Protein AF-A0A819JY29-F1 (afdb_monomer_lite)

pLDDT: mean 75.02, std 20.89, range [34.19, 96.5]

Structure (mmCIF, N/CA/C/O backbone):
data_AF-A0A819JY29-F1
#
_entry.id   AF-A0A819JY29-F1
#
loop_
_atom_site.group_PDB
_atom_site.id
_atom_site.type_symbol
_atom_site.label_atom_id
_atom_site.label_alt_id
_atom_site.label_comp_id
_atom_site.label_asym_id
_atom_site.label_entity_id
_atom_site.label_seq_id
_atom_site.pdbx_PDB_ins_code
_atom_site.Cartn_x
_atom_site.Cartn_y
_atom_site.Cartn_z
_atom_site.occupancy
_atom_site.B_iso_or_equiv
_atom_site.auth_seq_id
_atom_site.auth_comp_id
_atom_site.auth_asym_id
_atom_site.auth_atom_id
_atom_site.pdbx_PDB_model_num
ATOM 1 N N . MET A 1 1 ? 49.518 -21.155 -32.220 1.00 40.88 1 MET A N 1
ATOM 2 C CA . MET A 1 1 ? 50.411 -20.243 -31.479 1.00 40.88 1 MET A CA 1
ATOM 3 C C . MET A 1 1 ? 49.558 -19.609 -30.380 1.00 40.88 1 MET A C 1
ATOM 5 O O . MET A 1 1 ? 48.798 -18.708 -30.687 1.00 40.88 1 MET A O 1
ATOM 9 N N . HIS A 1 2 ? 49.377 -20.236 -29.202 1.00 43.66 2 HIS A N 1
ATOM 10 C CA . HIS A 1 2 ? 50.182 -19.976 -27.980 1.00 43.66 2 HIS A CA 1
ATOM 11 C C . HIS A 1 2 ? 50.605 -18.502 -27.944 1.00 43.66 2 HIS A C 1
ATOM 13 O O . HIS A 1 2 ? 51.250 -18.095 -28.900 1.00 43.66 2 HIS A O 1
ATOM 19 N N . TRP A 1 3 ? 50.132 -17.668 -27.006 1.00 45.50 3 TRP A N 1
ATOM 20 C CA . TRP A 1 3 ? 50.647 -17.592 -25.628 1.00 45.50 3 TRP A CA 1
ATOM 21 C C . TRP A 1 3 ? 49.560 -17.334 -24.560 1.00 45.50 3 TRP A C 1
ATOM 23 O O . TRP A 1 3 ? 48.760 -16.409 -24.672 1.00 45.50 3 TRP A O 1
ATOM 33 N N . TYR A 1 4 ? 49.584 -18.163 -23.513 1.00 49.72 4 TYR A N 1
ATOM 34 C CA . TYR A 1 4 ? 48.991 -17.938 -22.188 1.00 49.72 4 TYR A CA 1
ATOM 35 C C . TYR A 1 4 ? 49.894 -17.013 -21.339 1.00 49.72 4 TYR A C 1
ATOM 37 O O . TYR A 1 4 ? 51.043 -16.815 -21.730 1.00 49.72 4 TYR A O 1
ATOM 45 N N . LEU A 1 5 ? 49.378 -16.573 -20.168 1.00 44.88 5 LEU A N 1
ATOM 46 C CA . LEU A 1 5 ? 49.975 -15.855 -19.002 1.00 44.88 5 LEU A CA 1
ATOM 47 C C . LEU A 1 5 ? 49.314 -14.461 -18.824 1.00 44.88 5 LEU A C 1
ATOM 49 O O . LEU A 1 5 ? 49.442 -13.625 -19.703 1.00 44.88 5 LEU A O 1
ATOM 53 N N . LEU A 1 6 ? 48.551 -14.109 -17.777 1.00 49.78 6 LEU A N 1
ATOM 54 C CA . LEU A 1 6 ? 48.546 -14.491 -16.358 1.00 49.78 6 LEU A CA 1
ATOM 55 C C . LEU A 1 6 ? 47.134 -14.373 -15.741 1.00 49.78 6 LEU A C 1
ATOM 57 O O . LEU A 1 6 ? 46.438 -13.375 -15.914 1.00 49.78 6 LEU A O 1
ATOM 61 N N . THR A 1 7 ? 46.750 -15.383 -14.965 1.00 58.41 7 THR A N 1
ATOM 62 C CA . THR A 1 7 ? 45.711 -15.329 -13.926 1.00 58.41 7 THR A CA 1
ATOM 63 C C . T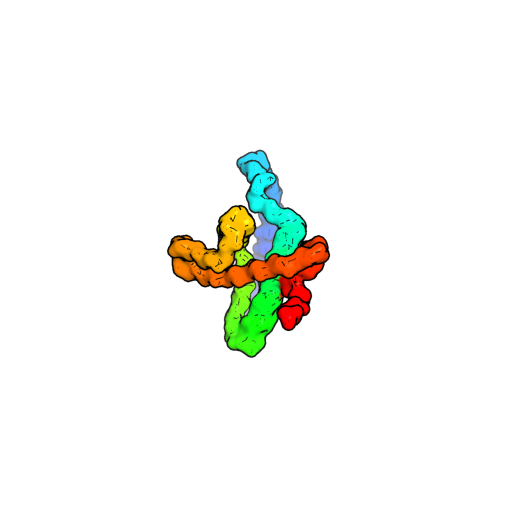HR A 1 7 ? 46.223 -14.625 -12.661 1.00 58.41 7 THR A C 1
ATOM 65 O O . THR A 1 7 ? 47.428 -14.645 -12.426 1.00 58.41 7 THR A O 1
ATOM 68 N N . LEU A 1 8 ? 45.278 -14.197 -11.804 1.00 44.78 8 LEU A N 1
ATOM 69 C CA . LEU A 1 8 ? 45.403 -13.757 -10.394 1.00 44.78 8 LEU A CA 1
ATOM 70 C C . LEU A 1 8 ? 45.647 -12.238 -10.212 1.00 44.78 8 LEU A C 1
ATOM 72 O O . LEU A 1 8 ? 46.540 -11.684 -10.827 1.00 44.78 8 LEU A O 1
ATOM 76 N N . PHE A 1 9 ? 44.905 -11.466 -9.410 1.00 42.59 9 PHE A N 1
ATOM 77 C CA . PHE A 1 9 ? 44.199 -11.752 -8.158 1.00 42.59 9 PHE A CA 1
ATOM 78 C C . PHE A 1 9 ? 42.935 -10.879 -8.024 1.00 42.59 9 PHE A C 1
ATOM 80 O O . PHE A 1 9 ? 42.980 -9.659 -8.166 1.00 42.59 9 PHE A O 1
ATOM 87 N N . PHE A 1 10 ? 41.824 -11.515 -7.657 1.00 40.72 10 PHE A N 1
ATOM 88 C CA . PHE A 1 10 ? 40.713 -10.881 -6.949 1.00 40.72 10 PHE A CA 1
ATOM 89 C C . PHE A 1 10 ? 41.247 -10.390 -5.592 1.00 40.72 10 PHE A C 1
ATOM 91 O O . PHE A 1 10 ? 41.734 -11.206 -4.810 1.00 40.72 10 PHE A O 1
ATOM 98 N N . VAL A 1 11 ? 41.148 -9.095 -5.285 1.00 46.06 11 VAL A N 1
ATOM 99 C CA . VAL A 1 11 ? 41.320 -8.595 -3.911 1.00 46.06 11 VAL A CA 1
ATOM 100 C C . VAL A 1 11 ? 40.006 -7.972 -3.475 1.00 46.06 11 VAL A C 1
ATOM 102 O O . VAL A 1 11 ? 39.725 -6.795 -3.676 1.00 46.06 11 VAL A O 1
ATOM 105 N N . PHE A 1 12 ? 39.180 -8.836 -2.898 1.00 43.62 12 PHE A N 1
ATOM 106 C CA . PHE A 1 12 ? 38.005 -8.485 -2.123 1.00 43.62 12 PHE A CA 1
ATOM 107 C C . PHE A 1 12 ? 38.475 -8.258 -0.680 1.00 43.62 12 PHE A C 1
ATOM 109 O O . PHE A 1 12 ? 38.439 -9.173 0.138 1.00 43.62 12 PHE A O 1
ATOM 116 N N . THR A 1 13 ? 38.974 -7.066 -0.348 1.00 44.97 13 THR A N 1
ATOM 117 C CA . THR A 1 13 ? 39.166 -6.686 1.062 1.00 44.97 13 THR A CA 1
ATOM 118 C C . THR A 1 13 ? 37.963 -5.890 1.527 1.00 44.97 13 THR A C 1
ATOM 120 O O . THR A 1 13 ? 37.923 -4.663 1.473 1.00 44.97 13 THR A O 1
ATOM 123 N N . SER A 1 14 ? 36.969 -6.646 1.982 1.00 45.16 14 SER A N 1
ATOM 124 C CA . SER A 1 14 ? 35.956 -6.201 2.926 1.00 45.16 14 SER A CA 1
ATOM 125 C C . SER A 1 14 ? 36.627 -5.594 4.162 1.00 45.16 14 SER A C 1
ATOM 127 O O . 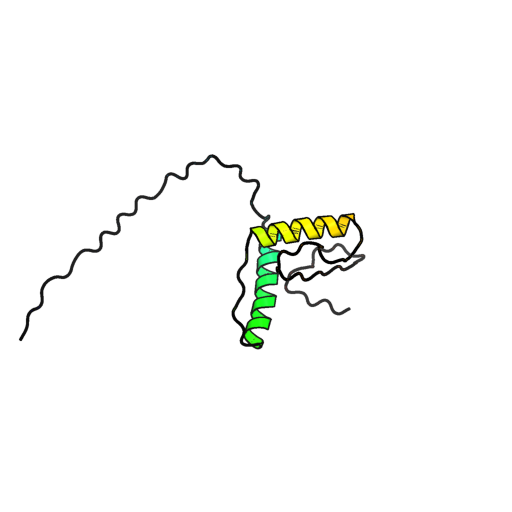SER A 1 14 ? 37.314 -6.301 4.895 1.00 45.16 14 SER A O 1
ATOM 129 N N . VAL A 1 15 ? 36.355 -4.322 4.444 1.00 53.78 15 VAL A N 1
ATOM 130 C CA . VAL A 1 15 ? 36.265 -3.833 5.823 1.00 53.78 15 VAL A CA 1
ATOM 131 C C . VAL A 1 15 ? 34.912 -3.149 5.951 1.00 53.78 15 VAL A C 1
ATOM 133 O O . VAL A 1 15 ? 34.697 -2.036 5.480 1.00 53.78 15 VAL A O 1
ATOM 136 N N . SER A 1 16 ? 33.963 -3.871 6.540 1.00 53.38 16 SER A N 1
ATOM 137 C CA . SER A 1 16 ? 32.709 -3.304 7.013 1.00 53.38 16 SER A CA 1
ATOM 138 C C . SER A 1 16 ? 32.923 -2.488 8.290 1.00 53.38 16 SER A C 1
ATOM 140 O O . SER A 1 16 ? 33.814 -2.769 9.086 1.00 53.38 16 SER A O 1
ATOM 142 N N . PHE A 1 17 ? 31.964 -1.589 8.517 1.00 44.06 17 PHE A N 1
ATOM 143 C CA . PHE A 1 17 ? 31.513 -1.106 9.822 1.00 44.06 17 PHE A CA 1
ATOM 144 C C . PHE A 1 17 ? 32.204 0.139 10.403 1.00 44.06 17 PHE A C 1
ATOM 146 O O . PHE A 1 17 ? 33.068 0.065 11.269 1.00 44.06 17 PHE A O 1
ATOM 153 N N . LYS A 1 18 ? 31.642 1.306 10.069 1.00 45.72 18 LYS A N 1
ATOM 154 C CA . LYS A 1 18 ? 31.018 2.154 11.096 1.00 45.72 18 LYS A CA 1
ATOM 155 C C . LYS A 1 18 ? 29.709 2.714 10.555 1.00 45.72 18 LYS A C 1
ATOM 157 O O . LYS A 1 18 ? 29.679 3.749 9.898 1.00 45.72 18 LYS A O 1
ATOM 162 N N . ALA A 1 19 ? 28.623 2.008 10.865 1.00 43.44 19 ALA A N 1
ATOM 163 C CA . ALA A 1 19 ? 27.329 2.649 10.996 1.00 43.44 19 ALA A CA 1
ATOM 164 C C . ALA A 1 19 ? 27.488 3.746 12.058 1.00 43.44 19 ALA A C 1
ATOM 166 O O . ALA A 1 19 ? 27.667 3.459 13.243 1.00 43.44 19 ALA A O 1
ATOM 167 N N . LEU A 1 20 ? 27.505 5.002 11.617 1.00 45.97 20 LEU A N 1
ATOM 168 C CA . LEU A 1 20 ? 27.302 6.141 12.493 1.00 45.97 20 LEU A CA 1
ATOM 169 C C . LEU A 1 20 ? 25.836 6.084 12.928 1.00 45.97 20 LEU A C 1
ATOM 171 O O . LEU A 1 20 ? 24.936 6.557 12.240 1.00 45.97 20 LEU A O 1
ATOM 175 N N . VAL A 1 21 ? 25.613 5.416 14.055 1.00 62.00 21 VAL A N 1
ATOM 176 C CA . VAL A 1 21 ? 24.394 5.522 14.850 1.00 62.00 21 VAL A CA 1
ATOM 177 C C . VAL A 1 21 ? 24.279 6.976 15.298 1.00 62.00 21 VAL A C 1
ATOM 179 O O . VAL A 1 21 ? 24.961 7.389 16.228 1.00 62.00 21 VAL A O 1
ATOM 182 N N . ALA A 1 22 ? 23.454 7.747 14.592 1.00 51.31 22 ALA A N 1
ATOM 183 C CA . ALA A 1 22 ? 22.833 8.983 15.065 1.00 51.31 22 ALA A CA 1
ATOM 184 C C . ALA A 1 22 ? 21.762 9.422 14.049 1.00 51.31 22 ALA A C 1
ATOM 186 O O . ALA A 1 22 ? 21.989 10.290 13.212 1.00 51.31 22 ALA A O 1
ATOM 187 N N . GLY A 1 23 ? 20.594 8.783 14.107 1.00 41.94 23 GLY A N 1
ATOM 188 C CA . GLY A 1 23 ? 19.415 9.179 13.340 1.00 41.94 23 GLY A CA 1
ATOM 189 C C . GLY A 1 23 ? 18.203 8.352 13.757 1.00 41.94 23 GLY A C 1
ATOM 190 O O . GLY A 1 23 ? 18.067 7.211 13.335 1.00 41.94 23 GLY A O 1
ATOM 191 N N . ASN A 1 24 ? 17.382 8.918 14.641 1.00 46.97 24 ASN A N 1
ATOM 192 C CA . ASN A 1 24 ? 16.086 8.450 15.147 1.00 46.97 24 ASN A CA 1
ATOM 193 C C . ASN A 1 24 ? 15.412 7.295 14.373 1.00 46.97 24 ASN A C 1
ATOM 195 O O . ASN A 1 24 ? 14.872 7.482 13.281 1.00 46.97 24 ASN A O 1
ATOM 199 N N . THR A 1 25 ? 15.334 6.115 14.988 1.00 48.16 25 THR A N 1
ATOM 200 C CA . THR A 1 25 ? 14.472 5.008 14.548 1.00 48.16 25 THR A CA 1
ATOM 201 C C . THR A 1 25 ? 13.015 5.254 14.956 1.00 48.16 25 THR A C 1
ATOM 203 O O . THR A 1 25 ? 12.493 4.564 15.823 1.00 48.16 25 THR A O 1
ATOM 206 N N . GLU A 1 26 ? 12.353 6.224 14.322 1.00 52.91 26 GLU A N 1
ATOM 207 C CA . GLU A 1 26 ? 10.878 6.347 14.320 1.00 52.91 26 GLU A CA 1
ATOM 208 C C . GLU A 1 26 ? 10.267 6.144 12.916 1.00 52.91 26 GLU A C 1
ATOM 210 O O . GLU A 1 26 ? 9.066 6.273 12.720 1.00 52.91 26 GLU A O 1
ATOM 215 N N . ASN A 1 27 ? 11.080 5.754 11.927 1.00 60.41 27 ASN A N 1
ATOM 216 C CA . ASN A 1 27 ? 10.675 5.605 10.519 1.00 60.41 27 ASN A CA 1
ATOM 217 C C . ASN A 1 27 ? 10.456 4.148 10.063 1.00 60.41 27 ASN A C 1
ATOM 219 O O . ASN A 1 27 ? 10.473 3.869 8.863 1.00 60.41 27 ASN A O 1
ATOM 223 N N . SER A 1 28 ? 10.284 3.205 10.993 1.00 81.88 28 SER A N 1
ATOM 224 C CA . SER A 1 28 ? 10.179 1.773 10.681 1.00 81.88 28 SER A CA 1
ATOM 225 C C . SER A 1 28 ? 8.744 1.263 10.818 1.00 81.88 28 SER A C 1
ATOM 227 O O . SER A 1 28 ? 8.093 1.499 11.834 1.00 81.88 28 SER A O 1
ATOM 229 N N . PHE A 1 29 ? 8.256 0.532 9.813 1.00 87.00 29 PHE A N 1
ATOM 230 C CA . PHE A 1 29 ? 6.958 -0.144 9.871 1.00 87.00 29 PHE A CA 1
ATOM 231 C C . PHE A 1 29 ? 6.949 -1.241 10.942 1.00 87.00 29 PHE A C 1
ATOM 233 O O . PHE A 1 29 ? 7.933 -1.964 11.108 1.00 87.00 29 PHE A O 1
ATOM 240 N N . THR A 1 30 ? 5.809 -1.433 11.608 1.00 90.44 30 THR A N 1
ATOM 241 C CA . THR A 1 30 ? 5.609 -2.571 12.521 1.00 90.44 30 THR A CA 1
ATOM 242 C C . THR A 1 30 ? 5.643 -3.903 11.766 1.00 90.44 30 THR A C 1
ATOM 244 O O . THR A 1 30 ? 5.344 -3.959 10.573 1.00 90.44 30 THR A O 1
ATOM 247 N N . GLU A 1 31 ? 5.940 -5.008 12.453 1.00 88.56 31 GLU A N 1
ATOM 248 C CA . GLU A 1 31 ? 5.947 -6.349 11.842 1.00 88.56 31 GLU A CA 1
ATOM 249 C C . GLU A 1 31 ? 4.601 -6.701 11.180 1.00 88.56 31 GLU A C 1
ATOM 251 O O . GLU A 1 31 ? 4.556 -7.281 10.090 1.00 88.56 31 GLU A O 1
ATOM 256 N N . VAL A 1 32 ? 3.494 -6.277 11.799 1.00 86.12 32 VAL A N 1
ATOM 257 C CA . VAL A 1 32 ? 2.138 -6.461 11.267 1.00 86.12 32 VAL A CA 1
ATOM 258 C C . VAL A 1 32 ? 1.952 -5.681 9.964 1.00 86.12 32 VAL A C 1
ATOM 260 O O . VAL A 1 32 ? 1.482 -6.246 8.977 1.00 86.12 32 VAL A O 1
ATOM 263 N N . GLN A 1 33 ? 2.368 -4.411 9.924 1.00 87.44 33 GLN A N 1
ATOM 264 C CA . GLN A 1 33 ? 2.307 -3.588 8.710 1.00 87.44 33 GLN A CA 1
ATOM 265 C C . GLN A 1 33 ? 3.178 -4.164 7.593 1.00 87.44 33 GLN A C 1
ATOM 267 O O . GLN A 1 33 ? 2.719 -4.269 6.459 1.00 87.44 33 GLN A O 1
ATOM 272 N N . GLN A 1 34 ? 4.401 -4.597 7.903 1.00 90.81 34 GLN A N 1
ATOM 273 C CA . GLN A 1 34 ? 5.296 -5.203 6.914 1.00 90.81 34 GLN A CA 1
ATOM 274 C C . GLN A 1 34 ? 4.718 -6.499 6.342 1.00 90.81 34 GLN A C 1
ATOM 276 O O . GLN A 1 34 ? 4.795 -6.741 5.137 1.00 90.81 34 GLN A O 1
ATOM 281 N N . THR A 1 35 ? 4.130 -7.339 7.195 1.00 89.56 35 THR A N 1
ATOM 282 C CA . THR A 1 35 ? 3.470 -8.577 6.765 1.00 89.56 35 THR A CA 1
ATOM 283 C C . THR A 1 35 ? 2.299 -8.262 5.842 1.00 89.56 35 THR A C 1
ATOM 285 O O . THR A 1 35 ? 2.221 -8.811 4.743 1.00 89.56 35 THR A O 1
ATOM 288 N N . PHE A 1 36 ? 1.447 -7.311 6.230 1.00 87.25 36 PHE A N 1
ATOM 289 C CA . PHE A 1 36 ? 0.315 -6.869 5.421 1.00 87.25 36 PHE A CA 1
ATOM 290 C C . PHE A 1 36 ? 0.755 -6.312 4.056 1.00 87.25 36 PHE A C 1
ATOM 292 O O . PHE A 1 36 ? 0.248 -6.739 3.019 1.00 87.25 36 PHE A O 1
ATOM 299 N N . GLN A 1 37 ? 1.755 -5.426 4.029 1.00 91.19 37 GLN A N 1
ATOM 300 C CA . GLN A 1 37 ? 2.319 -4.866 2.796 1.00 91.19 37 GLN A CA 1
ATOM 301 C C . GLN A 1 37 ? 2.853 -5.958 1.858 1.00 91.19 37 GLN A C 1
ATOM 303 O O . GLN A 1 37 ? 2.570 -5.936 0.658 1.00 91.19 37 GLN A O 1
ATOM 308 N N . LYS A 1 38 ? 3.593 -6.941 2.392 1.00 92.56 38 LYS A N 1
ATOM 309 C CA . LYS A 1 38 ? 4.132 -8.066 1.610 1.00 92.56 38 LYS A CA 1
ATOM 310 C C . LYS A 1 38 ? 3.025 -8.929 1.012 1.00 92.56 38 LYS A C 1
ATOM 312 O O . LYS A 1 38 ? 3.105 -9.286 -0.163 1.00 92.56 38 LYS A O 1
ATOM 317 N N . GLU A 1 39 ? 1.995 -9.249 1.789 1.00 89.75 39 GLU A N 1
ATOM 318 C CA . GLU A 1 39 ? 0.865 -10.047 1.307 1.00 89.75 39 GLU A CA 1
ATOM 319 C C . GLU A 1 39 ? 0.075 -9.314 0.220 1.00 89.75 39 GLU A C 1
ATOM 321 O O . GLU A 1 39 ? -0.218 -9.901 -0.824 1.00 89.75 39 GLU A O 1
ATOM 326 N N . MET A 1 40 ? -0.195 -8.020 0.411 1.00 90.31 40 MET A N 1
ATOM 327 C CA . MET A 1 40 ? -0.861 -7.199 -0.599 1.00 90.31 40 MET A CA 1
ATOM 328 C C . MET A 1 40 ? -0.025 -7.094 -1.878 1.00 90.31 40 MET A C 1
ATOM 330 O O . MET A 1 40 ? -0.563 -7.271 -2.972 1.00 90.31 40 MET A O 1
ATOM 334 N N . LEU A 1 41 ? 1.291 -6.877 -1.774 1.00 94.19 41 LEU A N 1
ATOM 335 C CA . LEU A 1 41 ? 2.188 -6.860 -2.933 1.00 94.19 41 LEU A CA 1
ATOM 336 C C . LEU A 1 41 ? 2.161 -8.200 -3.680 1.00 94.19 41 LEU A C 1
ATOM 338 O O . LEU A 1 41 ? 2.104 -8.228 -4.911 1.00 94.19 41 LEU A O 1
ATOM 342 N N . GLN A 1 42 ? 2.201 -9.314 -2.948 1.00 94.25 42 GLN A N 1
ATOM 343 C CA . GLN A 1 42 ? 2.158 -10.651 -3.530 1.00 94.25 42 GLN A CA 1
ATOM 344 C C . GLN A 1 42 ? 0.843 -10.888 -4.279 1.00 94.25 42 GLN A C 1
ATOM 346 O O . GLN A 1 42 ? 0.877 -11.350 -5.419 1.00 94.25 42 GLN A O 1
ATOM 351 N N . ALA A 1 43 ? -0.298 -10.529 -3.686 1.00 90.50 43 ALA A N 1
ATOM 352 C CA . ALA A 1 43 ? -1.605 -10.659 -4.323 1.00 90.50 43 ALA A CA 1
ATOM 353 C C . ALA A 1 43 ? -1.683 -9.868 -5.642 1.00 90.50 43 ALA A C 1
ATOM 355 O O . ALA A 1 43 ? -2.068 -10.425 -6.673 1.00 90.50 43 ALA 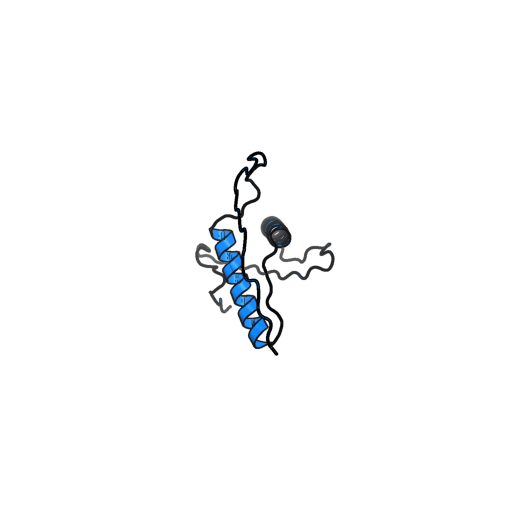A O 1
ATOM 356 N N . HIS A 1 44 ? -1.230 -8.609 -5.644 1.00 93.31 44 HIS A N 1
ATOM 357 C CA . HIS A 1 44 ? -1.184 -7.786 -6.857 1.00 93.31 44 HIS A CA 1
ATOM 358 C C . HIS A 1 44 ? -0.250 -8.380 -7.911 1.00 93.31 44 HIS A C 1
ATOM 360 O O . HIS A 1 44 ? -0.616 -8.481 -9.079 1.00 93.31 44 HIS A O 1
ATOM 366 N N . ASN A 1 45 ? 0.952 -8.802 -7.512 1.00 96.19 45 ASN A N 1
ATOM 367 C CA . ASN A 1 45 ? 1.928 -9.364 -8.438 1.00 96.19 45 ASN A CA 1
ATOM 368 C C . ASN A 1 45 ? 1.470 -10.688 -9.052 1.00 96.19 45 ASN A C 1
ATOM 370 O O . ASN A 1 45 ? 1.747 -10.926 -10.224 1.00 96.19 45 ASN A O 1
ATOM 374 N N . ASN A 1 46 ? 0.733 -11.517 -8.311 1.00 95.19 46 ASN A N 1
ATOM 375 C CA . ASN A 1 46 ? 0.137 -12.734 -8.857 1.00 95.19 46 ASN A CA 1
ATOM 376 C C . ASN A 1 46 ? -0.847 -12.408 -9.990 1.00 95.19 46 ASN A C 1
ATOM 378 O O . ASN A 1 46 ? -0.777 -13.023 -11.051 1.00 95.19 46 ASN A O 1
ATOM 382 N N . TYR A 1 47 ? -1.713 -11.410 -9.796 1.00 92.81 47 TYR A N 1
ATOM 383 C CA . TYR A 1 47 ? -2.642 -10.959 -10.835 1.00 92.81 47 TYR A CA 1
ATOM 384 C C . TYR A 1 47 ? -1.905 -10.324 -12.024 1.00 92.81 47 TYR A C 1
ATOM 386 O O . TYR A 1 47 ? -2.154 -10.656 -13.177 1.00 92.81 47 TYR A O 1
ATOM 394 N N . ARG A 1 48 ? -0.917 -9.466 -11.762 1.00 95.81 48 ARG A N 1
ATOM 395 C CA . ARG A 1 48 ? -0.103 -8.811 -12.799 1.00 95.81 48 ARG A CA 1
ATOM 396 C C . ARG A 1 48 ? 0.628 -9.803 -13.702 1.00 95.81 48 ARG A C 1
ATOM 398 O O . ARG A 1 48 ? 0.637 -9.622 -14.916 1.00 95.81 48 ARG A O 1
ATOM 405 N N . VAL A 1 49 ? 1.173 -10.876 -13.129 1.00 96.19 49 VAL A N 1
ATOM 406 C CA . VAL A 1 49 ? 1.808 -11.954 -13.902 1.00 96.19 49 VAL A CA 1
ATOM 407 C C . VAL A 1 49 ? 0.795 -12.669 -14.799 1.00 96.19 49 VAL A C 1
ATOM 409 O O . VAL A 1 49 ? 1.115 -12.930 -15.954 1.00 96.19 49 VAL A O 1
ATOM 412 N N . GLN A 1 50 ? -0.429 -12.927 -14.322 1.00 95.44 50 GLN A N 1
ATOM 413 C CA . GLN A 1 50 ? -1.494 -13.524 -15.148 1.00 95.44 50 GLN A CA 1
ATOM 414 C C . GLN A 1 50 ? -1.872 -12.640 -16.346 1.00 95.44 50 GLN A C 1
ATOM 416 O O . GLN A 1 50 ? -2.237 -13.155 -17.397 1.00 95.44 50 GLN A O 1
ATOM 421 N N . HIS A 1 51 ? -1.737 -11.321 -16.202 1.00 96.38 51 HIS A N 1
ATOM 422 C CA . HIS A 1 51 ? -1.961 -10.341 -17.266 1.00 96.38 51 HIS A CA 1
ATOM 423 C C . HIS A 1 51 ? -0.689 -9.970 -18.048 1.00 96.38 51 HIS A C 1
ATOM 425 O O . HIS A 1 51 ? -0.702 -8.999 -18.801 1.00 96.38 51 HIS A O 1
ATOM 431 N N . CYS A 1 52 ? 0.407 -10.719 -17.883 1.00 95.38 52 CYS A N 1
ATOM 432 C CA . CYS A 1 52 ? 1.679 -10.503 -18.580 1.00 95.38 52 CYS A CA 1
ATOM 433 C C . CYS A 1 52 ? 2.283 -9.098 -18.389 1.00 95.38 52 CYS A C 1
ATOM 435 O O . CYS A 1 52 ? 3.006 -8.613 -19.259 1.00 95.38 52 CYS A O 1
ATOM 437 N N . VAL A 1 53 ? 2.019 -8.439 -17.254 1.00 96.12 53 VAL A N 1
ATOM 438 C CA . VAL A 1 53 ? 2.600 -7.125 -16.935 1.00 96.12 53 VAL A CA 1
ATOM 439 C C . VAL A 1 53 ? 3.707 -7.230 -15.872 1.00 96.12 53 VAL A C 1
ATOM 441 O O . VAL A 1 53 ? 3.664 -8.123 -15.019 1.00 96.12 53 VAL A O 1
ATOM 444 N N . PRO A 1 54 ? 4.705 -6.319 -15.874 1.00 96.50 54 PRO A N 1
ATOM 445 C CA . PRO A 1 54 ? 5.830 -6.365 -14.937 1.00 96.50 54 PRO A CA 1
ATOM 446 C C . PRO A 1 54 ? 5.406 -6.321 -13.468 1.00 96.50 54 PRO A C 1
ATOM 448 O O . PRO A 1 54 ? 4.399 -5.704 -13.120 1.00 96.50 54 PRO A O 1
ATOM 451 N N . ARG A 1 55 ? 6.201 -6.925 -12.582 1.00 95.75 55 ARG A N 1
ATOM 452 C CA . ARG A 1 55 ? 5.947 -6.935 -11.133 1.00 95.75 55 ARG A CA 1
ATOM 453 C C . ARG A 1 55 ? 6.181 -5.555 -10.512 1.00 95.75 55 ARG A C 1
ATOM 455 O O . ARG A 1 55 ? 7.049 -4.809 -10.950 1.00 95.75 55 ARG A O 1
ATOM 462 N N . LEU A 1 56 ? 5.425 -5.251 -9.465 1.00 95.94 56 LEU A N 1
ATOM 463 C CA . LEU A 1 56 ? 5.615 -4.094 -8.598 1.00 95.94 56 LEU A CA 1
ATOM 464 C C . LEU A 1 56 ? 6.577 -4.426 -7.456 1.00 95.94 56 LEU A C 1
ATOM 466 O O . LEU A 1 56 ? 6.710 -5.588 -7.050 1.00 95.94 56 LEU A O 1
ATOM 470 N N . VAL A 1 57 ? 7.176 -3.376 -6.905 1.00 95.62 57 VAL A N 1
ATOM 471 C CA . VAL A 1 57 ? 7.989 -3.391 -5.686 1.00 95.62 57 VAL A CA 1
ATOM 472 C C . VAL A 1 57 ? 7.400 -2.409 -4.677 1.00 95.62 57 VAL A C 1
ATOM 474 O O . VAL A 1 57 ? 6.729 -1.453 -5.066 1.00 95.62 57 VAL A O 1
ATOM 477 N N . LEU A 1 58 ? 7.621 -2.657 -3.386 1.00 94.00 58 LEU A N 1
ATOM 478 C CA . LEU A 1 58 ? 7.209 -1.715 -2.347 1.00 94.00 58 LEU A CA 1
ATOM 479 C C . LEU A 1 58 ? 8.078 -0.459 -2.399 1.00 94.00 58 LEU A C 1
ATOM 481 O O . LEU A 1 58 ? 9.274 -0.524 -2.679 1.00 94.00 58 LEU A O 1
ATOM 485 N N . ASN A 1 59 ? 7.450 0.671 -2.099 1.00 94.38 59 ASN A N 1
ATOM 486 C CA . ASN A 1 59 ? 8.110 1.942 -1.872 1.00 94.38 59 ASN A CA 1
ATOM 487 C C . ASN A 1 59 ? 7.655 2.457 -0.503 1.00 94.38 59 ASN A C 1
ATOM 489 O O . ASN A 1 59 ? 6.451 2.547 -0.235 1.00 94.38 59 ASN A O 1
ATOM 493 N N . ASP A 1 60 ? 8.616 2.760 0.363 1.00 92.62 60 ASP A N 1
ATOM 494 C CA . ASP A 1 60 ? 8.340 3.109 1.754 1.00 92.62 60 ASP A CA 1
ATOM 495 C C . ASP A 1 60 ? 7.639 4.467 1.890 1.00 92.62 60 ASP A C 1
ATOM 497 O O . ASP A 1 60 ? 6.765 4.615 2.743 1.00 92.62 60 ASP A O 1
ATOM 501 N N . ASP A 1 61 ? 7.954 5.439 1.028 1.00 91.81 61 ASP A N 1
ATOM 502 C CA . ASP A 1 61 ? 7.302 6.754 1.022 1.00 91.81 61 ASP A CA 1
ATOM 503 C C . ASP A 1 61 ? 5.836 6.644 0.600 1.00 91.81 61 ASP A C 1
ATOM 505 O O . ASP A 1 61 ? 4.952 7.178 1.273 1.00 91.81 61 ASP A O 1
ATOM 509 N N . LEU A 1 62 ? 5.559 5.875 -0.459 1.00 92.25 62 LEU A N 1
ATOM 510 C CA . LEU A 1 62 ? 4.186 5.595 -0.892 1.00 92.25 62 LEU A CA 1
ATOM 511 C C . LEU A 1 62 ? 3.406 4.842 0.186 1.00 92.25 62 LEU A C 1
ATOM 513 O O . LEU A 1 62 ? 2.244 5.148 0.442 1.00 92.25 62 LEU A O 1
ATOM 517 N N . SER A 1 63 ? 4.051 3.889 0.857 1.00 93.00 63 SER A N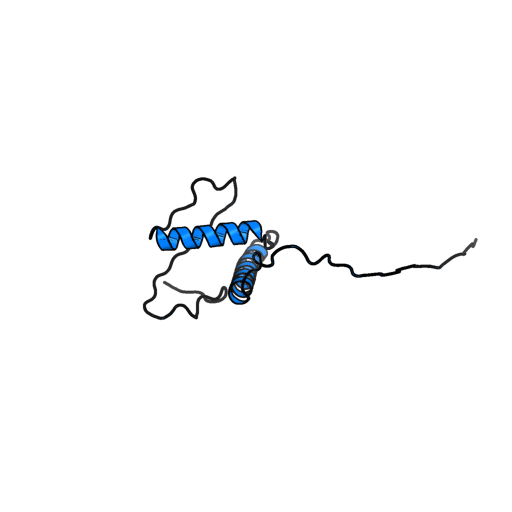 1
ATOM 518 C CA . SER A 1 63 ? 3.423 3.109 1.926 1.00 93.00 63 SER A CA 1
ATOM 519 C C . SER A 1 63 ? 3.095 3.979 3.144 1.00 93.00 63 SER A C 1
ATOM 521 O O . SER A 1 63 ? 2.021 3.833 3.728 1.00 93.00 63 SER A O 1
ATOM 523 N N . ARG A 1 64 ? 3.973 4.926 3.504 1.00 92.06 64 ARG A N 1
ATOM 524 C CA . ARG A 1 64 ? 3.710 5.919 4.560 1.00 92.06 64 ARG A CA 1
ATOM 525 C C . ARG A 1 64 ? 2.574 6.866 4.186 1.00 92.06 64 ARG A C 1
ATOM 527 O O . ARG A 1 64 ? 1.687 7.095 5.004 1.00 92.06 64 ARG A O 1
ATOM 534 N N . SER A 1 65 ? 2.578 7.383 2.958 1.00 91.81 65 SER A N 1
ATOM 535 C CA . SER A 1 65 ? 1.515 8.261 2.459 1.00 91.81 65 SER A CA 1
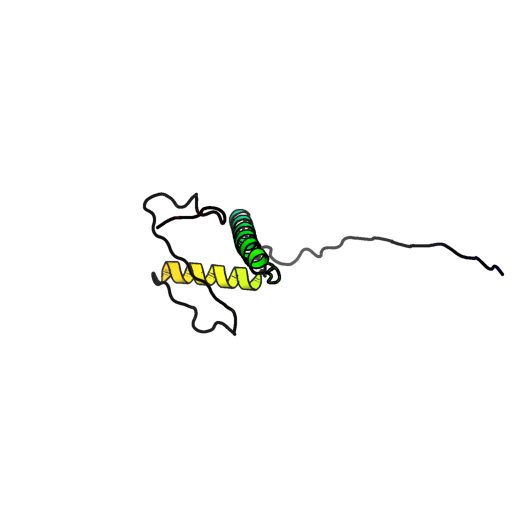ATOM 536 C C . SER A 1 65 ? 0.156 7.552 2.464 1.00 91.81 65 SER A C 1
ATOM 538 O O . SER A 1 65 ? -0.811 8.083 3.011 1.00 91.81 65 SER A O 1
ATOM 540 N N . ALA A 1 66 ? 0.102 6.308 1.976 1.00 92.25 66 ALA A N 1
ATOM 541 C CA . ALA A 1 66 ? -1.108 5.490 1.987 1.00 92.25 66 ALA A CA 1
ATOM 542 C C . ALA A 1 66 ? -1.613 5.211 3.413 1.00 92.25 66 ALA A C 1
ATOM 544 O O . ALA A 1 66 ? -2.813 5.307 3.669 1.00 92.25 66 ALA A O 1
ATOM 545 N N . GLN A 1 67 ? -0.711 4.908 4.354 1.00 92.75 67 GLN A N 1
ATOM 546 C CA . GLN A 1 67 ? -1.062 4.697 5.762 1.00 92.75 67 GLN A CA 1
ATOM 547 C C . GLN A 1 67 ? -1.645 5.968 6.396 1.00 92.75 67 GLN A C 1
ATOM 549 O O . GLN A 1 67 ? -2.706 5.915 7.017 1.00 92.75 67 GLN A O 1
ATOM 554 N N . SER A 1 68 ? -0.995 7.117 6.191 1.00 92.31 68 SER A N 1
ATOM 555 C CA . SER A 1 68 ? -1.479 8.409 6.690 1.00 92.31 68 SER A CA 1
ATOM 556 C C . SER A 1 68 ? -2.857 8.755 6.122 1.00 92.31 68 SER A C 1
ATOM 558 O O . SER A 1 68 ? -3.743 9.209 6.851 1.00 92.31 68 SER A O 1
ATOM 560 N N . TYR A 1 69 ? -3.078 8.472 4.837 1.00 93.81 69 TYR A N 1
ATOM 561 C CA . TYR A 1 69 ? -4.368 8.716 4.209 1.00 93.81 69 TYR A CA 1
ATOM 562 C C . TYR A 1 69 ? -5.460 7.769 4.721 1.00 93.81 69 TYR A C 1
ATOM 564 O O . TYR A 1 69 ? -6.571 8.210 5.011 1.00 93.81 69 TYR A O 1
ATOM 572 N N . ALA A 1 70 ? -5.149 6.488 4.937 1.00 91.62 70 ALA A N 1
ATOM 573 C CA . ALA A 1 70 ? -6.083 5.546 5.549 1.00 91.62 70 ALA A CA 1
ATOM 574 C C . ALA A 1 70 ? -6.518 6.001 6.956 1.00 91.62 70 ALA A C 1
ATOM 576 O O . ALA A 1 70 ? -7.703 5.952 7.288 1.00 91.62 70 ALA A O 1
ATOM 577 N N . GLU A 1 71 ? -5.587 6.504 7.768 1.00 92.25 71 GLU A N 1
ATOM 578 C CA . GLU A 1 71 ? -5.889 7.068 9.089 1.00 92.25 71 GLU A CA 1
ATOM 579 C C . GLU A 1 71 ? -6.778 8.314 9.007 1.00 92.25 71 GLU A C 1
ATOM 581 O O . GLU A 1 71 ? -7.680 8.485 9.833 1.00 92.25 71 GLU A O 1
ATOM 586 N N . TYR A 1 72 ? -6.560 9.167 8.004 1.00 93.62 72 TYR A N 1
ATOM 587 C CA . TYR A 1 72 ? -7.438 10.300 7.721 1.00 93.62 72 TYR A CA 1
ATOM 588 C C . TYR A 1 72 ? -8.856 9.842 7.347 1.00 93.62 72 TYR A C 1
ATOM 590 O O . TYR A 1 72 ? -9.814 10.326 7.946 1.00 93.62 72 TYR A O 1
ATOM 598 N N . LEU A 1 73 ? -9.002 8.872 6.439 1.00 92.25 73 LEU A N 1
ATOM 599 C CA . LEU A 1 73 ? -10.306 8.349 5.998 1.00 92.25 73 LEU A CA 1
ATOM 600 C C . LEU A 1 73 ? -11.105 7.698 7.135 1.00 92.25 73 LEU A C 1
ATOM 602 O O . LEU A 1 73 ? -12.332 7.803 7.205 1.00 92.25 73 LEU A O 1
ATOM 606 N N . VAL A 1 74 ? -10.415 7.028 8.062 1.00 89.50 74 VAL A N 1
ATOM 607 C CA . VAL A 1 74 ? -11.053 6.480 9.266 1.00 89.50 74 VAL A CA 1
ATOM 608 C C . VAL A 1 74 ? -11.617 7.605 10.134 1.00 89.50 74 VAL A C 1
ATOM 610 O O . VAL A 1 74 ? -12.748 7.490 10.603 1.00 89.50 74 VAL A O 1
ATOM 613 N N . LYS A 1 75 ? -10.868 8.701 10.314 1.00 91.69 75 LYS A N 1
ATOM 614 C CA . LYS A 1 75 ? -11.299 9.865 11.106 1.00 91.69 75 LYS A CA 1
ATOM 615 C C . LYS A 1 75 ? -12.402 10.673 10.422 1.00 91.69 75 LYS A C 1
ATOM 617 O O . LYS A 1 75 ? -13.316 11.126 11.101 1.00 91.69 75 LYS A O 1
ATOM 622 N N . SER A 1 76 ? -12.329 10.856 9.103 1.00 91.19 76 SER A N 1
ATOM 623 C CA . SER A 1 76 ? -13.341 11.590 8.335 1.00 91.19 76 SER A CA 1
ATOM 624 C C . SER A 1 76 ? -14.652 10.811 8.207 1.00 91.19 76 SER A C 1
ATOM 626 O O . SER A 1 76 ? -15.704 11.398 7.972 1.00 91.19 76 SER A O 1
ATOM 628 N N . GLY A 1 77 ? -14.597 9.480 8.323 1.00 88.00 77 GLY A N 1
ATOM 629 C CA . GLY A 1 77 ? -15.741 8.599 8.118 1.00 88.00 77 GLY A CA 1
ATOM 630 C C . GLY A 1 77 ? -16.115 8.411 6.644 1.00 88.00 77 GLY A C 1
ATOM 631 O O . GLY A 1 77 ? -16.989 7.594 6.346 1.00 88.00 77 GLY A O 1
ATOM 632 N N . THR A 1 78 ? -15.426 9.077 5.719 1.00 88.00 78 THR A N 1
ATOM 633 C CA . THR A 1 78 ? -15.694 9.040 4.277 1.00 88.00 78 THR A CA 1
ATOM 634 C C . THR A 1 78 ? -14.753 8.078 3.551 1.00 88.00 78 THR A C 1
ATOM 636 O O . THR A 1 78 ? -13.681 7.739 4.044 1.00 88.00 78 THR A O 1
ATOM 639 N N . LEU A 1 79 ? -15.178 7.590 2.382 1.00 91.69 79 LEU A N 1
ATOM 640 C CA . LEU A 1 79 ? -14.327 6.848 1.451 1.00 91.69 79 LEU A CA 1
ATOM 641 C C . LEU A 1 79 ? -14.236 7.670 0.165 1.00 91.69 79 LEU A C 1
ATOM 643 O O . LEU A 1 79 ? -15.093 7.558 -0.706 1.00 91.69 79 LEU A O 1
ATOM 647 N N . ALA A 1 80 ? -13.246 8.551 0.103 1.00 93.56 80 ALA A N 1
ATOM 648 C CA . ALA A 1 80 ? -13.013 9.449 -1.020 1.00 93.56 80 ALA A CA 1
ATOM 649 C C . ALA A 1 80 ? -11.537 9.401 -1.406 1.00 93.56 80 ALA A C 1
ATOM 651 O O . ALA A 1 80 ? -10.708 9.096 -0.556 1.00 93.56 80 ALA A O 1
ATOM 652 N N . HIS A 1 81 ? -11.238 9.676 -2.674 1.00 93.00 81 HIS A N 1
ATOM 653 C CA . HIS A 1 81 ? -9.863 9.751 -3.154 1.00 93.00 81 HIS A CA 1
ATOM 654 C C . HIS A 1 81 ? -9.154 11.014 -2.668 1.00 93.00 81 HIS A C 1
ATOM 656 O O . HIS A 1 81 ? -9.802 12.044 -2.478 1.00 93.00 81 HIS A O 1
ATOM 662 N N . SER A 1 82 ? -7.827 10.958 -2.513 1.00 90.81 82 SER A N 1
ATOM 663 C CA . SER A 1 82 ? -7.045 12.148 -2.155 1.00 90.81 82 SER A CA 1
ATOM 664 C C . SER A 1 82 ? -7.061 13.175 -3.293 1.00 90.81 82 SER A C 1
ATOM 666 O O . SER A 1 82 ? -7.009 12.806 -4.466 1.00 90.81 82 SER A O 1
ATOM 668 N N . ASP A 1 83 ? -7.149 14.469 -2.972 1.00 86.38 83 ASP A N 1
ATOM 669 C CA . ASP A 1 83 ? -7.282 15.525 -3.990 1.00 86.38 83 ASP A CA 1
ATOM 670 C C . ASP A 1 83 ? -5.989 15.743 -4.789 1.00 86.38 83 ASP A C 1
ATOM 672 O O . ASP A 1 83 ? -6.030 15.959 -5.999 1.00 86.38 83 ASP A O 1
ATOM 676 N N . ASN A 1 84 ? -4.829 15.649 -4.131 1.00 80.69 84 ASN A N 1
ATOM 677 C CA . ASN A 1 84 ? -3.527 15.864 -4.758 1.00 80.69 84 ASN A CA 1
ATOM 678 C C . ASN A 1 84 ? -2.706 14.571 -4.831 1.00 80.69 84 ASN A C 1
ATOM 680 O O . ASN A 1 84 ? -1.872 14.294 -3.969 1.00 80.69 84 ASN A O 1
ATOM 684 N N . ARG A 1 85 ? -2.942 13.785 -5.883 1.00 81.56 85 ARG A N 1
ATOM 685 C CA . ARG A 1 85 ? -2.291 12.482 -6.079 1.00 81.56 85 ARG A CA 1
ATOM 686 C C . ARG A 1 85 ? -0.917 12.552 -6.746 1.00 81.56 85 ARG A C 1
ATOM 688 O O . ARG A 1 85 ? -0.260 11.524 -6.806 1.00 81.56 85 ARG A O 1
ATOM 695 N N . ASN A 1 86 ? -0.467 13.713 -7.235 1.00 84.38 86 ASN A N 1
ATOM 696 C CA . ASN A 1 86 ? 0.813 13.859 -7.955 1.00 84.38 86 ASN A CA 1
ATOM 697 C C . ASN A 1 86 ? 1.041 12.750 -9.013 1.00 84.38 86 ASN A C 1
ATOM 699 O O . ASN A 1 86 ? 2.100 12.128 -9.043 1.00 84.38 86 ASN A O 1
ATOM 703 N N . ASP A 1 87 ? 0.015 12.442 -9.814 1.00 85.56 87 ASP A N 1
ATOM 704 C CA . ASP A 1 87 ? 0.004 11.358 -10.816 1.00 85.56 87 ASP A CA 1
ATOM 705 C C . ASP A 1 87 ? 0.219 9.925 -10.279 1.00 85.56 87 ASP A C 1
ATOM 707 O O . ASP A 1 87 ? 0.444 8.982 -11.040 1.00 85.56 87 ASP A O 1
ATOM 711 N N . ILE A 1 88 ? 0.089 9.719 -8.967 1.00 90.12 88 ILE A N 1
ATOM 712 C CA . ILE A 1 88 ? 0.126 8.401 -8.332 1.00 90.12 88 ILE A CA 1
ATOM 713 C C . ILE A 1 88 ? -1.276 7.775 -8.372 1.00 90.12 88 ILE A C 1
ATOM 715 O O . ILE A 1 88 ? -2.282 8.398 -8.026 1.00 90.12 88 ILE A O 1
ATOM 719 N N . GLY A 1 89 ? -1.354 6.509 -8.784 1.00 90.38 89 GLY A N 1
ATOM 720 C CA . GLY A 1 89 ? -2.595 5.735 -8.725 1.00 90.38 89 GLY A CA 1
ATOM 721 C C . GLY A 1 89 ? -2.981 5.387 -7.285 1.00 90.38 89 GLY A C 1
ATOM 722 O O . GLY A 1 89 ? -2.131 4.982 -6.495 1.00 90.38 89 GLY A O 1
ATOM 723 N N . GLU A 1 90 ? -4.268 5.489 -6.954 1.00 92.12 90 GLU A N 1
ATOM 724 C CA . GLU A 1 90 ? -4.786 5.228 -5.609 1.00 92.12 90 GLU A CA 1
ATOM 725 C C . GLU A 1 90 ? -5.974 4.260 -5.665 1.00 92.12 90 GLU A C 1
ATOM 727 O O . GLU A 1 90 ? -6.927 4.482 -6.408 1.00 92.12 90 GLU A O 1
ATOM 732 N N . ASN A 1 91 ? -5.931 3.211 -4.841 1.00 93.00 91 ASN A N 1
ATOM 733 C CA . ASN A 1 91 ? -7.037 2.277 -4.641 1.00 93.00 91 ASN A CA 1
ATOM 734 C C . ASN A 1 91 ? -7.458 2.315 -3.171 1.00 93.00 91 ASN A C 1
ATOM 736 O O . ASN A 1 91 ? -6.614 2.181 -2.285 1.00 93.00 91 ASN A O 1
ATOM 740 N N . LEU A 1 92 ? -8.760 2.446 -2.914 1.00 91.56 92 LEU A N 1
ATOM 741 C CA . LEU A 1 92 ? -9.317 2.534 -1.566 1.00 91.56 92 LEU A CA 1
ATOM 742 C C . LEU A 1 92 ? -10.285 1.389 -1.299 1.00 91.56 92 LEU A C 1
ATOM 744 O O . LEU A 1 92 ? -11.089 1.017 -2.151 1.00 91.56 92 LEU A O 1
ATOM 748 N N . TYR A 1 93 ? -10.226 0.854 -0.084 1.00 89.12 93 TYR A N 1
ATOM 749 C CA . TYR A 1 93 ? -11.134 -0.182 0.381 1.00 89.12 93 TYR A CA 1
ATOM 750 C C . TYR A 1 93 ? -11.492 0.066 1.845 1.00 89.12 93 TYR A C 1
ATOM 752 O O . TYR A 1 93 ? -10.618 0.302 2.677 1.00 89.12 93 TYR A O 1
ATOM 760 N N . LYS A 1 94 ? -12.787 -0.002 2.160 1.00 86.06 94 LYS A N 1
ATOM 761 C CA . LYS A 1 94 ? -13.323 0.109 3.518 1.00 86.06 94 LYS A CA 1
ATOM 762 C C . LYS A 1 94 ? -14.359 -0.983 3.717 1.00 86.06 94 LYS A C 1
ATOM 764 O O . LYS A 1 94 ? -15.226 -1.173 2.870 1.00 86.06 94 LYS A O 1
ATOM 769 N N . ALA A 1 95 ? -14.283 -1.668 4.848 1.00 82.38 95 ALA A N 1
ATOM 770 C CA . ALA A 1 95 ? -15.257 -2.672 5.243 1.00 82.38 95 ALA A CA 1
ATOM 771 C C . ALA A 1 95 ? -15.708 -2.424 6.680 1.00 82.38 95 ALA A C 1
ATOM 773 O O . ALA A 1 95 ? -14.963 -1.871 7.490 1.00 82.38 95 ALA A O 1
ATOM 774 N N . TYR A 1 96 ? -16.912 -2.885 6.997 1.00 73.75 96 TYR A N 1
ATOM 775 C CA . TYR A 1 96 ? -17.474 -2.847 8.341 1.00 73.75 96 TYR A CA 1
ATOM 776 C C . TYR A 1 96 ? -17.799 -4.276 8.766 1.00 73.75 96 TYR A C 1
ATOM 778 O O . TYR A 1 96 ? -18.342 -5.056 7.988 1.00 73.75 96 TYR A O 1
ATOM 786 N N . ASN A 1 97 ? -17.427 -4.633 9.991 1.00 64.12 97 ASN A N 1
ATOM 787 C CA . ASN A 1 97 ? -17.561 -5.979 10.529 1.00 64.12 97 ASN A CA 1
ATOM 788 C C . ASN A 1 97 ? -17.897 -5.877 12.027 1.00 64.12 97 ASN A C 1
ATOM 790 O O . ASN A 1 97 ? -17.250 -5.116 12.742 1.00 64.12 97 ASN A O 1
ATOM 794 N N . SER A 1 98 ? -18.891 -6.631 12.503 1.00 61.81 98 SER A N 1
ATOM 795 C CA . SER A 1 98 ? -19.251 -6.729 13.929 1.00 61.81 98 SER A CA 1
ATOM 796 C C . SER A 1 98 ? -18.311 -7.634 14.747 1.00 61.81 98 SER A C 1
ATOM 798 O O . SER A 1 98 ? -18.283 -7.554 15.973 1.00 61.81 98 SER A O 1
ATOM 800 N N . LYS A 1 99 ? -17.503 -8.476 14.093 1.00 56.16 99 LYS A N 1
ATOM 801 C CA . LYS A 1 99 ? -16.370 -9.219 14.662 1.00 56.16 99 LYS A CA 1
ATOM 802 C C . LYS A 1 99 ? -15.063 -8.433 14.513 1.00 56.16 99 LYS A C 1
ATOM 804 O O . LYS A 1 99 ? -14.789 -7.804 13.497 1.00 56.16 99 LYS A O 1
ATOM 809 N N . CYS A 1 100 ? -14.215 -8.528 15.537 1.00 48.66 100 CYS A N 1
ATOM 810 C CA . CYS A 1 100 ? -12.880 -7.933 15.567 1.00 48.66 100 CYS A CA 1
ATOM 811 C C . CYS A 1 100 ? -12.066 -8.338 14.32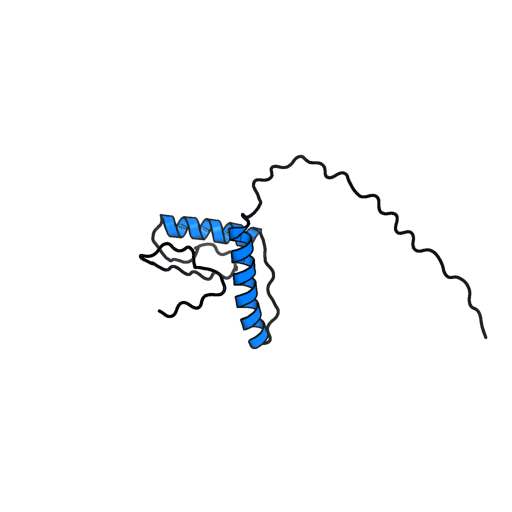2 1.00 48.66 100 CYS A C 1
ATOM 813 O O . CYS A 1 100 ? -11.852 -9.526 14.074 1.00 48.66 100 CYS A O 1
ATOM 815 N N . LEU A 1 101 ? -11.607 -7.343 13.557 1.00 52.84 101 LEU A N 1
ATOM 816 C CA . LEU A 1 101 ? -10.811 -7.461 12.330 1.00 52.84 101 LEU A CA 1
ATOM 817 C C . LEU A 1 101 ? -9.382 -7.988 12.588 1.00 52.84 101 LEU A C 1
ATOM 819 O O . LEU A 1 101 ? -8.404 -7.403 12.143 1.00 52.84 101 LEU A O 1
ATOM 823 N N . LYS A 1 102 ? -9.226 -9.121 13.284 1.00 53.06 102 LYS A N 1
ATOM 824 C CA . LYS A 1 102 ? -7.930 -9.822 13.399 1.00 53.06 102 LYS A CA 1
ATOM 825 C C . LYS A 1 102 ? -7.577 -10.642 12.151 1.00 53.06 102 LYS A C 1
ATOM 827 O O . LYS A 1 102 ? -6.540 -11.291 12.128 1.00 53.06 102 LYS A O 1
ATOM 832 N N . GLN A 1 103 ? -8.449 -10.662 11.141 1.00 53.88 103 GLN A N 1
ATOM 833 C CA . GLN A 1 103 ? -8.379 -11.603 10.018 1.00 53.88 103 GLN A CA 1
ATOM 834 C C . GLN A 1 103 ? -8.177 -10.970 8.643 1.00 53.88 103 GLN A C 1
ATOM 836 O O . GLN A 1 103 ? -8.021 -11.725 7.688 1.00 53.88 103 GLN A O 1
ATOM 841 N N . MET A 1 104 ? -8.133 -9.637 8.523 1.00 56.41 104 MET A N 1
ATOM 842 C CA . MET A 1 104 ? -7.826 -8.983 7.245 1.00 56.41 104 MET A CA 1
ATOM 843 C C . MET A 1 104 ? -6.335 -9.100 6.935 1.00 56.41 104 MET A C 1
ATOM 845 O O . MET A 1 104 ? -5.548 -8.191 7.170 1.00 56.41 104 MET A O 1
ATOM 849 N N . ASN A 1 105 ? -5.953 -10.269 6.440 1.00 59.59 105 ASN A N 1
ATOM 850 C CA . ASN A 1 105 ? -4.664 -10.527 5.822 1.00 59.59 105 ASN A CA 1
ATOM 851 C C . ASN A 1 105 ? -4.811 -10.375 4.297 1.00 59.59 105 ASN A C 1
ATOM 853 O O . ASN A 1 105 ? -5.911 -10.517 3.753 1.00 59.59 105 ASN A O 1
ATOM 857 N N . GLY A 1 106 ? -3.718 -10.108 3.581 1.00 52.41 106 GLY A N 1
ATOM 858 C CA . GLY A 1 106 ? -3.743 -9.895 2.123 1.00 52.41 106 GLY A CA 1
ATOM 859 C C . GLY A 1 106 ? -4.076 -11.155 1.306 1.00 52.41 106 GLY A C 1
ATOM 860 O O . GLY A 1 106 ? -3.936 -11.161 0.085 1.00 52.41 106 GLY A O 1
ATOM 861 N N . LYS A 1 107 ? -4.483 -12.242 1.974 1.00 56.09 107 LYS A N 1
ATOM 862 C CA . LYS A 1 107 ? -4.794 -13.558 1.402 1.00 56.09 107 LYS A CA 1
ATOM 863 C C . LYS A 1 107 ? -6.286 -13.889 1.428 1.00 56.09 107 LYS A C 1
ATOM 865 O O . LYS A 1 107 ? -6.721 -14.745 0.659 1.00 56.09 107 LYS A O 1
ATOM 870 N N . THR A 1 108 ? -7.076 -13.255 2.295 1.00 52.06 108 THR A N 1
ATOM 871 C CA . THR A 1 108 ? -8.480 -13.637 2.484 1.00 52.06 108 THR A CA 1
ATOM 872 C C . THR A 1 108 ? -9.364 -12.950 1.444 1.00 52.06 108 THR A C 1
ATOM 874 O O . THR A 1 108 ? -9.548 -11.735 1.472 1.00 52.06 108 THR A O 1
ATOM 877 N N . ARG A 1 109 ? -9.942 -13.733 0.521 1.00 46.22 109 ARG A N 1
ATOM 878 C CA . ARG A 1 109 ? -11.074 -13.280 -0.301 1.00 46.22 109 ARG A CA 1
ATOM 879 C C . ARG A 1 109 ? -12.294 -13.149 0.602 1.00 46.22 109 ARG A C 1
ATOM 881 O O . ARG A 1 109 ? -12.831 -14.155 1.055 1.00 46.22 109 ARG A O 1
ATOM 888 N N . TYR A 1 110 ? -12.736 -11.922 0.833 1.00 49.06 110 TYR A N 1
ATOM 889 C CA . TYR A 1 110 ? -14.050 -11.666 1.404 1.00 49.06 110 TYR A CA 1
ATOM 890 C C . TYR A 1 110 ? -15.052 -11.573 0.257 1.00 49.06 110 TYR A C 1
ATOM 892 O O . TYR A 1 110 ? -15.007 -10.636 -0.537 1.00 49.06 110 TYR A O 1
ATOM 900 N N . THR A 1 111 ? -15.914 -12.577 0.128 1.00 34.19 111 THR A N 1
ATOM 901 C CA . THR A 1 111 ? -17.158 -12.447 -0.635 1.00 34.19 111 THR A CA 1
ATOM 902 C C . THR A 1 111 ? -18.127 -11.600 0.181 1.00 34.19 111 THR A C 1
ATOM 904 O O . THR A 1 111 ? -18.385 -11.916 1.344 1.00 34.19 111 THR A O 1
ATOM 907 N N . ILE A 1 112 ? -18.580 -10.510 -0.436 1.00 38.69 112 ILE A N 1
ATOM 908 C CA . ILE A 1 112 ? -19.731 -9.697 -0.019 1.00 38.69 112 ILE A CA 1
ATOM 909 C C . ILE A 1 112 ? -21.020 -10.508 -0.099 1.00 38.69 112 ILE A C 1
ATOM 911 O O . ILE A 1 112 ? -21.119 -11.347 -1.025 1.00 38.69 112 ILE A O 1
#

Sequence (112 aa):
MHWYLLTLFFVFTSVSFKALVAGNTENSFTEVQQTFQKEMLQAHNNYRVQHCVPRLVLNDDLSRSAQSYAEYLVKSGTLAHSDNRNDIGENLYKAYNSKCLKQMNGKTRYTI

Radius of gyration: 23.13 Å; chains: 1; bounding box: 70×36×47 Å

Foldseek 3Di:
DDDDDDDDDDDPDDDDDDPPPDDDPPLDDDPVLVQQVVLLQVLVQVVCVVVVHDGDDDDSVVSVVLVVVVVVCVVVVDFDDDPCCVPPDDDDDDDDDPDDPPDPGSPDDDDD

Secondary structure (DSSP, 8-state):
----------------------S-S-----HHHHHHHHHHHHHHHHHHHHTT-PPP---HHHHHHHHHHHHHHHHH------S--TT----------SS------TT-----